Protein AF-A0ABD0KJ81-F1 (afdb_monomer_lite)

Organism: NCBI:txid370345

Sequence (92 aa):
MVCIRATELSTVLSLCYVLMTNVVRSAASNPCQDGFFLSREGDGTYCRTCAVCPPGHLTTSACTGDRNTTCTPCKAGHFSPGGNVTSCQRCS

InterPro domains:
  IPR001368 TNFR/NGFR cysteine-rich region [PF00020] (32-71)
  IPR001368 TNFR/NGFR cysteine-rich region [PS00652] (32-71)
  IPR001368 TNFR/NGFR cysteine-rich region [PS50050] (31-71)
  IPR001368 TNFR/NGFR cysteine-rich region [SM00208] (32-71)

Secondary structure (DSSP, 8-state):
-----THHHHHHHHHHHHHHHHTT------SSPTTEEEEEETTEEEEEEPP-BPTTEEEEE--BTTB--EEEEPPTTEE---BS--SPEEP-

Foldseek 3Di:
DDCPDPVVVVVVVVVVVVVVVVVPPPPPPQPDDPQWAWDDDDPDIDTDGADWFAKQWEFPDDDDNHDHTDIDGDDPQWIDNTGNH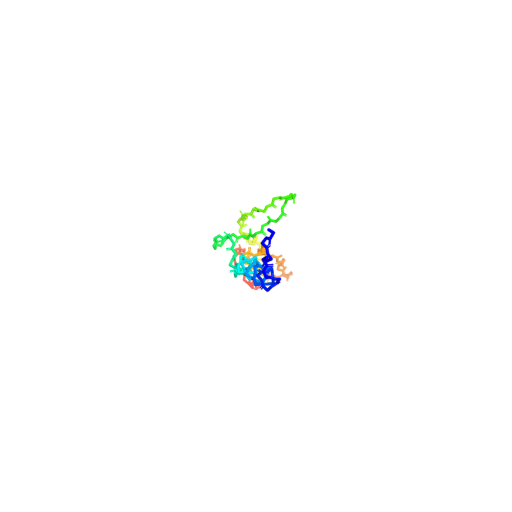HDTHGDD

Radius of gyration: 25.33 Å; chains: 1; bounding box: 53×34×78 Å

pLDDT: mean 80.0, std 18.54, range [38.5, 96.5]

Structure (mmCIF, N/CA/C/O backbone):
data_AF-A0ABD0KJ81-F1
#
_entry.id   AF-A0ABD0KJ81-F1
#
loop_
_atom_site.group_PDB
_atom_site.id
_atom_site.type_symbol
_atom_site.label_atom_id
_atom_site.label_alt_id
_atom_site.label_comp_id
_atom_site.label_asym_id
_atom_site.label_entity_id
_atom_site.label_seq_id
_atom_site.pdbx_PDB_ins_code
_atom_site.Cartn_x
_atom_site.Cartn_y
_atom_site.Cartn_z
_atom_site.occupancy
_atom_site.B_iso_or_equiv
_atom_site.auth_seq_id
_atom_site.auth_comp_id
_atom_site.auth_asym_id
_atom_site.auth_atom_id
_atom_site.pdbx_PDB_model_num
ATOM 1 N N . MET A 1 1 ? 35.197 -18.225 -54.607 1.00 38.84 1 MET A N 1
ATOM 2 C CA . MET A 1 1 ? 33.752 -18.089 -54.325 1.00 38.84 1 MET A CA 1
ATOM 3 C C . MET A 1 1 ? 33.407 -19.152 -53.290 1.00 38.84 1 MET A C 1
ATOM 5 O O . MET A 1 1 ? 33.320 -20.322 -53.633 1.00 38.84 1 MET A O 1
ATOM 9 N N . VAL A 1 2 ? 33.414 -18.790 -52.006 1.00 38.50 2 VAL A N 1
ATOM 10 C CA . VAL A 1 2 ? 33.228 -19.748 -50.904 1.00 38.50 2 VAL A CA 1
ATOM 11 C C . VAL A 1 2 ? 31.726 -19.931 -50.691 1.00 38.50 2 VAL A C 1
ATOM 13 O O . VAL A 1 2 ? 31.040 -18.979 -50.336 1.00 38.50 2 VAL A O 1
ATOM 16 N N . CYS A 1 3 ? 31.208 -21.134 -50.951 1.00 38.69 3 CYS A N 1
ATOM 17 C CA . CYS A 1 3 ? 29.832 -21.505 -50.618 1.00 38.69 3 CYS A CA 1
ATOM 18 C C . CYS A 1 3 ? 29.751 -21.779 -49.112 1.00 38.69 3 CYS A C 1
ATOM 20 O O . CYS A 1 3 ? 29.971 -22.907 -48.671 1.00 38.69 3 CYS A O 1
ATOM 22 N N . ILE A 1 4 ? 29.481 -20.742 -48.319 1.00 46.34 4 ILE A N 1
ATOM 23 C CA . ILE A 1 4 ? 29.174 -20.900 -46.894 1.00 46.34 4 ILE A CA 1
ATOM 24 C C . ILE A 1 4 ? 27.796 -21.570 -46.816 1.00 46.34 4 ILE A C 1
ATOM 26 O O . ILE A 1 4 ? 26.825 -21.095 -47.406 1.00 46.34 4 ILE A O 1
ATOM 30 N N . ARG A 1 5 ? 27.732 -22.747 -46.187 1.00 43.78 5 ARG A N 1
ATOM 31 C CA . ARG A 1 5 ? 26.534 -23.594 -46.154 1.00 43.78 5 ARG A CA 1
ATOM 32 C C . ARG A 1 5 ? 25.390 -22.867 -45.434 1.00 43.78 5 ARG A C 1
ATOM 34 O O . ARG A 1 5 ? 25.541 -22.442 -44.295 1.00 43.78 5 ARG A O 1
ATOM 41 N N . ALA A 1 6 ? 24.218 -22.804 -46.073 1.00 47.19 6 ALA A N 1
ATOM 42 C CA . ALA A 1 6 ? 22.995 -22.150 -45.578 1.00 47.19 6 ALA A CA 1
ATOM 43 C C . ALA A 1 6 ? 22.447 -22.690 -44.233 1.00 47.19 6 ALA A C 1
ATOM 45 O O . ALA A 1 6 ? 21.498 -22.142 -43.683 1.00 47.19 6 ALA A O 1
ATOM 46 N N . THR A 1 7 ? 23.047 -23.743 -43.677 1.00 46.44 7 THR A N 1
ATOM 47 C CA . THR A 1 7 ? 22.743 -24.302 -42.352 1.00 46.44 7 THR A CA 1
ATOM 48 C C . THR A 1 7 ? 23.323 -23.503 -41.182 1.00 46.44 7 THR A C 1
ATOM 50 O O . THR A 1 7 ? 22.887 -23.707 -40.054 1.00 46.44 7 THR A O 1
ATOM 53 N N . GLU A 1 8 ? 24.269 -22.589 -41.417 1.00 48.75 8 GLU A N 1
ATOM 54 C CA . GLU A 1 8 ? 24.870 -21.778 -40.343 1.00 48.75 8 GLU A CA 1
ATOM 55 C C . GLU A 1 8 ? 24.026 -20.546 -39.978 1.00 48.75 8 GLU A C 1
ATOM 57 O O . GLU A 1 8 ? 24.128 -20.030 -38.872 1.00 48.75 8 GLU A O 1
ATOM 62 N N . LEU A 1 9 ? 23.126 -20.098 -40.862 1.00 50.03 9 LEU A N 1
ATOM 63 C CA . LEU A 1 9 ? 22.296 -18.915 -40.610 1.00 50.03 9 LEU A CA 1
ATOM 64 C C . LEU A 1 9 ? 21.161 -19.201 -39.607 1.00 50.03 9 LEU A C 1
ATOM 66 O O . LEU A 1 9 ? 20.857 -18.363 -38.761 1.00 50.03 9 LEU A O 1
ATOM 70 N N . SER A 1 10 ? 20.557 -20.396 -39.659 1.00 57.53 10 SER A N 1
ATOM 71 C CA . SER A 1 10 ? 19.442 -20.779 -38.775 1.00 57.53 10 SER A CA 1
ATOM 72 C C . SER A 1 10 ? 19.876 -21.077 -37.340 1.00 57.53 10 SER A C 1
ATOM 74 O O . SER A 1 10 ? 19.141 -20.761 -36.405 1.00 57.53 10 SER A O 1
ATOM 76 N N . THR A 1 11 ? 21.065 -21.651 -37.135 1.00 55.34 11 THR A N 1
ATOM 77 C CA . THR A 1 11 ? 21.602 -21.901 -35.788 1.00 55.34 11 THR A CA 1
ATOM 78 C C . THR A 1 11 ? 22.016 -20.601 -35.111 1.00 55.34 11 THR A C 1
ATOM 80 O O . THR A 1 11 ? 21.728 -20.426 -33.931 1.00 55.34 11 THR A O 1
ATOM 83 N N . VAL A 1 12 ? 22.597 -19.655 -35.856 1.00 59.03 12 VAL A N 1
ATOM 84 C CA . VAL A 1 12 ? 22.931 -18.315 -35.353 1.00 59.03 12 VAL A CA 1
ATOM 85 C C . VAL A 1 12 ? 21.662 -17.535 -35.000 1.00 59.03 12 VAL A C 1
ATOM 87 O O . VAL A 1 12 ? 21.604 -16.952 -33.923 1.00 59.03 12 VAL A O 1
ATOM 90 N N . LEU A 1 13 ? 20.603 -17.598 -35.819 1.00 58.84 13 LEU A N 1
ATOM 91 C CA . LEU A 1 13 ? 19.313 -16.970 -35.501 1.00 58.84 13 LEU A CA 1
ATOM 92 C C . LEU A 1 13 ? 18.660 -17.584 -34.252 1.00 58.84 13 LEU A C 1
ATOM 94 O O . LEU A 1 13 ? 18.126 -16.860 -33.414 1.00 58.84 13 LEU A O 1
ATOM 98 N N . SER A 1 14 ? 18.730 -18.911 -34.106 1.00 62.22 14 SER A N 1
ATOM 99 C CA . SER A 1 14 ? 18.173 -19.630 -32.957 1.00 62.22 14 SER A CA 1
ATOM 100 C C . SER A 1 14 ? 18.982 -19.395 -31.678 1.00 62.22 14 SER A C 1
ATOM 102 O O . SER A 1 14 ? 18.390 -19.239 -30.616 1.00 62.22 14 SER A O 1
ATOM 104 N N . LEU A 1 15 ? 20.314 -19.313 -31.759 1.00 59.72 15 LEU A N 1
ATOM 105 C CA . LEU A 1 15 ? 21.183 -18.932 -30.641 1.00 59.72 15 LEU A CA 1
ATOM 106 C C . LEU A 1 15 ? 20.968 -17.466 -30.257 1.00 59.72 15 LEU A C 1
ATOM 108 O O . LEU A 1 15 ? 20.835 -17.179 -29.075 1.00 59.72 15 LEU A O 1
ATOM 112 N N . CYS A 1 16 ? 20.842 -16.553 -31.225 1.00 62.72 16 CYS A N 1
ATOM 113 C CA . CYS A 1 16 ? 20.458 -15.162 -30.978 1.00 62.72 16 CYS A CA 1
ATOM 114 C C . CYS A 1 16 ? 19.082 -15.072 -30.306 1.00 62.72 16 CYS A C 1
ATOM 116 O O . CYS A 1 16 ? 18.945 -14.365 -29.318 1.00 62.72 16 CYS A O 1
ATOM 118 N N . TYR A 1 17 ? 18.075 -15.813 -30.775 1.00 61.62 17 TYR A N 1
ATOM 119 C CA . TYR A 1 17 ? 16.742 -15.850 -30.165 1.00 61.62 17 TYR A CA 1
ATOM 120 C C . TYR A 1 17 ? 16.771 -16.424 -28.740 1.00 61.62 17 TYR A C 1
ATOM 122 O O . TYR A 1 17 ? 16.145 -15.877 -27.835 1.00 61.62 17 TYR A O 1
ATOM 130 N N . VAL A 1 18 ? 17.544 -17.486 -28.502 1.00 61.50 18 VAL A N 1
ATOM 131 C CA . VAL A 1 18 ? 17.736 -18.079 -27.170 1.00 61.50 18 VAL A CA 1
ATOM 132 C C . VAL A 1 18 ? 18.507 -17.127 -26.246 1.00 61.50 18 VAL A C 1
ATOM 134 O O . VAL A 1 18 ? 18.137 -16.979 -25.087 1.00 61.50 18 VAL A O 1
ATOM 137 N N . LEU A 1 19 ? 19.528 -16.418 -26.730 1.00 58.44 19 LEU A N 1
ATOM 138 C CA . LEU A 1 19 ? 20.249 -15.396 -25.960 1.00 58.44 19 LEU A CA 1
ATOM 139 C C . LEU A 1 19 ? 19.347 -14.194 -25.634 1.00 58.44 19 LEU A C 1
ATOM 141 O O . LEU A 1 19 ? 19.329 -13.743 -24.493 1.00 58.44 19 LEU A O 1
ATOM 145 N N . MET A 1 20 ? 18.534 -13.733 -26.589 1.00 57.84 20 MET A N 1
ATOM 146 C CA . MET A 1 20 ? 17.579 -12.636 -26.388 1.00 57.84 20 MET A CA 1
ATOM 147 C C . MET A 1 20 ? 16.433 -13.021 -25.442 1.00 57.84 20 MET A C 1
ATOM 149 O O . ME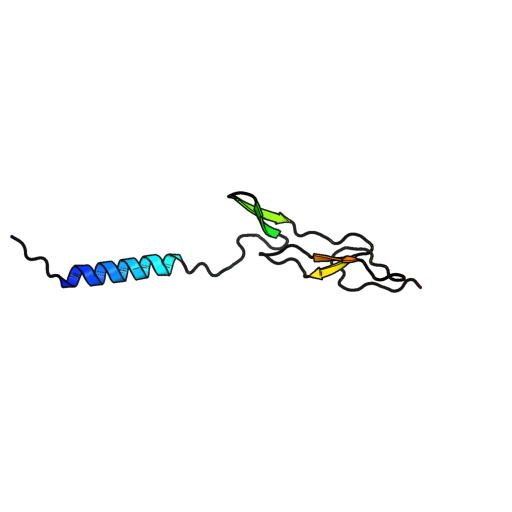T A 1 20 ? 15.989 -12.187 -24.661 1.00 57.84 20 MET A O 1
ATOM 153 N N . THR A 1 21 ? 15.973 -14.277 -25.455 1.00 55.94 21 THR A N 1
ATOM 154 C CA . THR A 1 21 ? 14.926 -14.768 -24.536 1.00 55.94 21 THR A CA 1
ATOM 155 C C . THR A 1 21 ? 15.463 -15.076 -23.134 1.00 55.94 21 THR A C 1
ATOM 157 O O . THR A 1 21 ? 14.753 -14.848 -22.154 1.00 55.94 21 THR A O 1
ATOM 160 N N . ASN A 1 22 ? 16.720 -15.520 -22.995 1.00 52.94 22 ASN A N 1
ATOM 161 C CA . ASN A 1 22 ? 17.362 -15.721 -21.687 1.00 52.94 22 ASN A CA 1
ATOM 162 C C . ASN A 1 22 ? 17.643 -14.404 -20.941 1.00 52.94 22 ASN A C 1
ATOM 164 O O . ASN A 1 22 ? 17.679 -14.412 -19.714 1.00 52.94 22 ASN A O 1
ATOM 168 N N . VAL A 1 23 ? 17.765 -13.273 -21.648 1.00 54.34 23 VAL A N 1
ATOM 169 C CA . VAL A 1 23 ? 17.857 -11.925 -21.046 1.00 54.34 23 VAL A CA 1
ATOM 170 C C . VAL A 1 23 ? 16.538 -11.483 -20.385 1.00 54.34 23 VAL A C 1
ATOM 172 O O . VAL A 1 23 ? 16.548 -10.596 -19.538 1.00 54.34 23 VAL A O 1
ATOM 175 N N . VAL A 1 24 ? 15.402 -12.127 -20.691 1.00 55.09 24 VAL A N 1
ATOM 176 C CA . VAL A 1 24 ? 14.076 -11.773 -20.135 1.00 55.09 24 VAL A CA 1
ATOM 177 C C . VAL A 1 24 ? 13.637 -12.707 -19.000 1.00 55.09 24 VAL A C 1
ATOM 179 O O . VAL A 1 24 ? 12.477 -12.710 -18.597 1.00 55.09 24 VAL A O 1
ATOM 182 N N . ARG A 1 25 ? 14.551 -13.499 -18.428 1.00 58.38 25 ARG A N 1
ATOM 183 C CA . ARG A 1 25 ? 14.301 -14.208 -17.162 1.00 58.38 25 ARG A CA 1
ATOM 184 C C . ARG A 1 25 ? 14.739 -13.377 -15.958 1.00 58.38 25 ARG A C 1
ATOM 186 O O . ARG A 1 25 ? 15.342 -13.896 -15.026 1.00 58.38 25 ARG A O 1
ATOM 193 N N . SER A 1 26 ? 14.371 -12.100 -15.936 1.00 53.00 26 SER A N 1
ATOM 194 C CA . SER A 1 26 ? 14.178 -11.431 -14.653 1.00 53.00 26 SER A CA 1
ATOM 195 C C . SER A 1 26 ? 12.848 -11.929 -14.118 1.00 53.00 26 SER A C 1
ATOM 197 O O . SER A 1 26 ? 11.786 -11.438 -14.501 1.00 53.00 26 SER A O 1
ATOM 199 N N . ALA A 1 27 ? 12.902 -12.955 -13.264 1.00 55.81 27 ALA A N 1
ATOM 200 C CA . ALA A 1 27 ? 11.819 -13.203 -12.326 1.00 55.81 27 ALA A CA 1
ATOM 201 C C . ALA A 1 27 ? 11.400 -11.843 -11.755 1.00 55.81 27 ALA A C 1
ATOM 203 O O . ALA A 1 27 ? 12.267 -11.025 -11.451 1.00 55.81 27 ALA A O 1
ATOM 204 N N . ALA A 1 28 ? 10.099 -11.575 -11.684 1.00 59.12 28 ALA A N 1
ATOM 205 C CA . ALA A 1 28 ? 9.542 -10.324 -11.187 1.00 59.12 28 ALA A CA 1
ATOM 206 C C . ALA A 1 28 ? 9.789 -10.159 -9.670 1.00 59.12 28 ALA A C 1
ATOM 208 O O . ALA A 1 28 ? 8.858 -10.014 -8.885 1.00 59.12 28 ALA A O 1
ATOM 209 N N . SER A 1 29 ? 11.046 -10.228 -9.234 1.00 67.00 29 SER A N 1
ATOM 210 C CA . SER A 1 29 ? 11.488 -9.719 -7.952 1.00 67.00 29 SER A CA 1
ATOM 211 C C . SER A 1 29 ? 11.366 -8.209 -8.040 1.00 67.00 29 SER A C 1
ATOM 213 O O . SER A 1 29 ? 12.021 -7.577 -8.872 1.00 67.00 29 SER A O 1
ATOM 215 N N . ASN A 1 30 ? 10.479 -7.655 -7.219 1.00 70.44 30 ASN A N 1
ATOM 216 C CA . ASN A 1 30 ? 10.367 -6.222 -7.008 1.00 70.44 30 ASN A CA 1
ATOM 217 C C . ASN A 1 30 ? 11.774 -5.595 -6.910 1.00 70.44 30 ASN A C 1
ATOM 219 O O . ASN A 1 30 ? 12.549 -6.033 -6.059 1.00 70.44 30 ASN A O 1
ATOM 223 N N . PRO A 1 31 ? 12.131 -4.605 -7.749 1.00 81.69 31 PRO A N 1
ATOM 224 C CA . PRO A 1 31 ? 13.434 -3.949 -7.652 1.00 81.69 31 PRO A CA 1
ATOM 225 C C . PRO A 1 31 ? 13.550 -3.083 -6.387 1.00 81.69 31 PRO A C 1
ATOM 227 O O . PRO A 1 31 ? 14.643 -2.636 -6.047 1.00 81.69 31 PRO A O 1
ATOM 230 N N . CYS A 1 32 ? 12.437 -2.826 -5.699 1.00 87.31 32 CYS A N 1
ATOM 231 C CA . CYS A 1 32 ? 12.406 -2.069 -4.460 1.00 87.31 32 CYS A CA 1
ATOM 232 C C . CYS A 1 32 ? 12.614 -2.972 -3.232 1.00 87.31 32 CYS A C 1
ATOM 234 O O . CYS A 1 32 ? 12.211 -4.134 -3.208 1.00 87.31 32 CYS A O 1
ATOM 236 N N . GLN A 1 33 ? 13.240 -2.419 -2.193 1.00 88.69 33 GLN A N 1
ATOM 237 C CA . GLN A 1 33 ? 13.386 -3.085 -0.896 1.00 88.69 33 GLN A CA 1
ATOM 238 C C . GLN A 1 33 ? 12.031 -3.209 -0.178 1.00 88.69 33 GLN A C 1
ATOM 240 O O . GLN A 1 33 ? 11.073 -2.508 -0.515 1.00 88.69 33 GLN A O 1
ATOM 245 N N . ASP A 1 34 ? 11.956 -4.067 0.841 1.00 87.25 34 ASP A N 1
ATOM 246 C CA . ASP A 1 34 ? 10.771 -4.166 1.695 1.00 87.25 34 ASP A CA 1
ATOM 247 C C . ASP A 1 34 ? 10.415 -2.805 2.312 1.00 87.25 34 ASP A C 1
ATOM 249 O O . ASP A 1 34 ? 11.284 -2.024 2.703 1.00 87.25 34 ASP A O 1
ATOM 253 N N . GLY A 1 35 ? 9.117 -2.504 2.382 1.00 89.56 35 GLY A N 1
ATOM 254 C CA . GLY A 1 35 ? 8.634 -1.184 2.802 1.00 89.56 35 GLY A CA 1
ATOM 255 C C . GLY A 1 35 ? 8.639 -0.124 1.693 1.00 89.56 35 GLY A C 1
ATOM 256 O O . GLY A 1 35 ? 8.245 1.017 1.951 1.00 89.56 35 GLY A O 1
ATOM 257 N N . PHE A 1 36 ? 9.007 -0.495 0.462 1.00 92.88 36 PHE A N 1
ATOM 258 C CA . PHE A 1 36 ? 8.871 0.337 -0.730 1.00 92.88 36 PHE A CA 1
ATOM 259 C C . PHE A 1 36 ? 8.049 -0.360 -1.817 1.00 92.88 36 PHE A C 1
ATOM 261 O O . PHE A 1 36 ? 8.120 -1.576 -1.999 1.00 92.88 36 PHE A O 1
ATOM 268 N N . PHE A 1 37 ? 7.318 0.440 -2.588 1.00 93.06 37 PHE A N 1
ATOM 269 C CA . PHE A 1 37 ? 6.590 0.004 -3.772 1.00 93.06 37 PHE A CA 1
ATOM 270 C C . PHE A 1 37 ? 7.073 0.746 -5.017 1.00 93.06 37 PHE A C 1
ATOM 272 O O . PHE A 1 37 ? 7.543 1.887 -4.963 1.00 93.06 37 PHE A O 1
ATOM 279 N N . LEU A 1 38 ? 6.923 0.087 -6.155 1.00 92.81 38 LEU A N 1
ATOM 280 C CA . LEU A 1 38 ? 7.241 0.598 -7.467 1.00 92.81 38 LEU A CA 1
ATOM 281 C C . LEU A 1 38 ? 6.155 1.580 -7.905 1.00 92.81 38 LEU A C 1
ATOM 283 O O . LEU A 1 38 ? 5.013 1.206 -8.161 1.00 92.81 38 LEU A O 1
ATOM 287 N N . SER A 1 39 ? 6.516 2.851 -8.010 1.00 92.62 39 SER A N 1
ATOM 288 C CA . SER A 1 39 ? 5.654 3.913 -8.512 1.00 92.62 39 SER A CA 1
ATOM 289 C C . SER A 1 39 ? 6.146 4.346 -9.884 1.00 92.62 39 SER A C 1
ATOM 291 O O . SER A 1 39 ? 7.311 4.713 -10.042 1.00 92.62 39 SER A O 1
ATOM 293 N N . ARG A 1 40 ? 5.261 4.333 -10.879 1.00 91.12 40 ARG A N 1
ATOM 294 C CA . ARG A 1 40 ? 5.552 4.888 -12.203 1.00 91.12 40 ARG A CA 1
ATOM 295 C C . ARG A 1 40 ? 5.039 6.323 -12.264 1.00 91.12 40 ARG A C 1
ATOM 297 O O . ARG A 1 40 ? 3.865 6.562 -11.996 1.00 91.12 40 ARG A O 1
ATOM 304 N N . GLU A 1 41 ? 5.918 7.256 -12.598 1.00 90.19 41 GLU A N 1
ATOM 305 C CA . GLU A 1 41 ? 5.602 8.680 -12.706 1.00 90.19 41 GLU A CA 1
ATOM 306 C C . GLU A 1 41 ? 6.332 9.253 -13.925 1.00 90.19 41 GLU A C 1
ATOM 308 O O . GLU A 1 41 ? 7.552 9.124 -14.040 1.00 90.19 41 GLU A O 1
ATOM 313 N N . GLY A 1 42 ? 5.577 9.823 -14.869 1.00 88.31 42 GLY A N 1
ATOM 314 C CA . GLY A 1 42 ? 6.104 10.199 -16.184 1.00 88.31 42 GLY A CA 1
ATOM 315 C C . GLY A 1 42 ? 6.733 9.004 -16.911 1.00 88.31 42 GLY A C 1
ATOM 316 O O . GLY A 1 42 ? 6.150 7.919 -16.956 1.00 88.31 42 GLY A O 1
ATOM 317 N N . ASP A 1 43 ? 7.945 9.206 -17.431 1.00 88.88 43 ASP A N 1
ATOM 318 C CA . ASP A 1 43 ? 8.748 8.175 -18.105 1.00 88.88 43 ASP A CA 1
ATOM 319 C C . ASP A 1 43 ? 9.635 7.363 -17.136 1.00 88.88 43 ASP A C 1
ATOM 321 O O . ASP A 1 43 ? 10.362 6.457 -17.549 1.00 88.88 43 ASP A O 1
ATOM 325 N N . GLY A 1 44 ? 9.595 7.686 -15.838 1.00 87.31 44 GLY A N 1
ATOM 326 C CA . GLY A 1 44 ? 10.440 7.103 -14.801 1.00 87.31 44 GLY A CA 1
ATOM 327 C C . GLY A 1 44 ? 9.735 6.053 -13.944 1.00 87.31 44 GLY A C 1
ATOM 328 O O . GLY A 1 44 ? 8.508 5.978 -13.852 1.00 87.31 44 GLY A O 1
ATOM 329 N N . THR A 1 45 ? 10.539 5.226 -13.277 1.00 90.19 45 THR A N 1
ATOM 330 C CA . THR A 1 45 ? 10.064 4.290 -12.255 1.00 90.19 45 THR A CA 1
ATOM 331 C C . THR A 1 45 ? 10.852 4.514 -10.969 1.00 90.19 45 THR A C 1
ATOM 333 O O . THR A 1 45 ? 12.081 4.517 -10.990 1.00 90.19 45 THR A O 1
ATOM 336 N N . TYR A 1 46 ? 10.145 4.703 -9.856 1.00 91.69 46 TYR A N 1
ATOM 337 C CA . TYR A 1 46 ? 10.716 5.103 -8.574 1.00 91.69 46 TYR A CA 1
ATOM 338 C C . TYR A 1 46 ? 10.238 4.184 -7.454 1.00 91.69 46 TYR A C 1
ATOM 340 O O . TYR A 1 46 ? 9.061 3.834 -7.392 1.00 91.69 46 TYR A O 1
ATOM 348 N N . CYS A 1 47 ? 11.131 3.848 -6.528 1.00 93.38 47 CYS A N 1
ATOM 349 C CA . CYS A 1 47 ? 10.756 3.168 -5.294 1.00 93.38 47 CYS A CA 1
ATOM 350 C C . CYS A 1 47 ? 10.264 4.201 -4.281 1.00 93.38 47 CYS A C 1
ATOM 352 O O . CYS A 1 47 ? 11.039 5.028 -3.799 1.00 93.38 47 CYS A O 1
ATOM 354 N N . ARG A 1 48 ? 8.971 4.168 -3.967 1.00 94.31 48 ARG A N 1
ATOM 355 C CA . ARG A 1 48 ? 8.346 5.062 -2.987 1.00 94.31 48 ARG A CA 1
ATOM 356 C C . ARG A 1 48 ? 8.033 4.302 -1.712 1.00 94.31 48 ARG A C 1
ATOM 358 O O . ARG A 1 48 ? 7.731 3.115 -1.755 1.00 94.31 48 ARG A O 1
ATOM 365 N N . THR A 1 49 ? 8.113 4.985 -0.577 1.00 94.75 49 THR A N 1
ATOM 366 C CA . THR A 1 49 ? 7.795 4.385 0.719 1.00 94.75 49 THR A CA 1
ATOM 367 C C . THR A 1 49 ? 6.325 3.989 0.782 1.00 94.75 49 THR A C 1
ATOM 369 O O . THR A 1 49 ? 5.445 4.722 0.324 1.00 94.75 49 THR A O 1
ATOM 372 N N . CYS A 1 50 ? 6.054 2.827 1.367 1.00 94.56 50 CYS A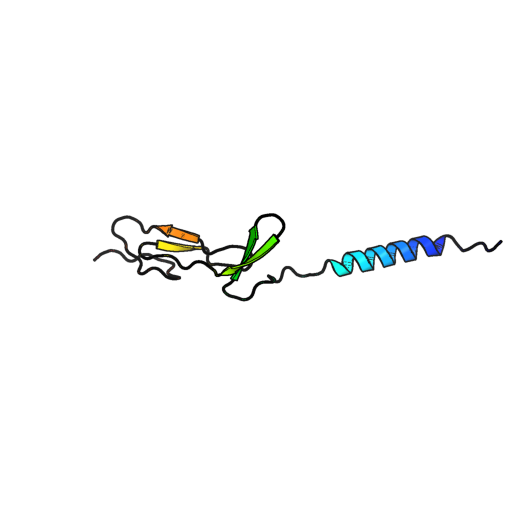 N 1
ATOM 373 C CA . CYS A 1 50 ? 4.695 2.386 1.640 1.00 94.56 50 CYS A CA 1
ATOM 374 C C . CYS A 1 50 ? 3.984 3.382 2.564 1.00 94.56 50 CYS A C 1
ATOM 376 O O . CYS A 1 50 ? 4.529 3.817 3.581 1.00 94.56 50 CYS A O 1
ATOM 378 N N . ALA A 1 51 ? 2.745 3.726 2.224 1.00 93.81 51 ALA 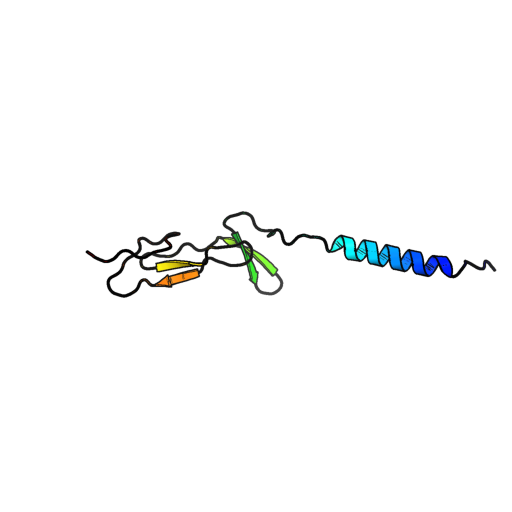A N 1
ATOM 379 C CA . ALA A 1 51 ? 1.913 4.580 3.053 1.00 93.81 51 ALA A CA 1
ATOM 380 C C . ALA A 1 51 ? 1.507 3.860 4.344 1.00 93.81 51 ALA A C 1
ATOM 382 O O . ALA A 1 51 ? 1.272 2.650 4.364 1.00 93.81 51 ALA A O 1
ATOM 383 N N . VAL A 1 52 ? 1.376 4.635 5.415 1.00 94.12 52 VAL A N 1
ATOM 384 C CA . VAL A 1 52 ? 0.841 4.182 6.698 1.00 94.12 52 VAL A CA 1
ATOM 385 C C . VAL A 1 52 ? -0.544 4.790 6.864 1.00 94.12 52 VAL A C 1
ATOM 387 O O . VAL A 1 52 ? -0.728 5.980 6.601 1.00 94.12 52 VAL A O 1
ATOM 390 N N . CYS A 1 53 ? -1.530 3.990 7.274 1.00 95.75 53 CYS A N 1
ATOM 391 C CA . CYS A 1 53 ? -2.892 4.493 7.376 1.00 95.75 53 CYS A CA 1
ATOM 392 C C . CYS A 1 53 ? -3.025 5.490 8.535 1.00 95.75 53 CYS A C 1
ATOM 394 O O . CYS A 1 53 ? -2.522 5.223 9.629 1.00 95.75 53 CYS A O 1
ATOM 396 N N . PRO A 1 54 ? -3.701 6.633 8.330 1.00 95.62 54 PRO A N 1
ATOM 397 C CA . PRO A 1 54 ? -3.922 7.594 9.400 1.00 95.62 54 PRO A CA 1
ATOM 398 C C . PRO A 1 54 ? -4.902 7.039 10.449 1.00 95.62 54 PRO A C 1
ATOM 400 O O . PRO A 1 54 ? -5.620 6.067 10.183 1.00 95.62 54 PRO A O 1
ATOM 403 N N . PRO A 1 55 ? -4.986 7.669 11.634 1.00 94.94 55 PRO A N 1
ATOM 404 C CA . PRO A 1 55 ? -6.027 7.365 12.608 1.00 94.94 55 PRO A CA 1
ATOM 405 C C . PRO A 1 55 ? -7.428 7.407 11.984 1.00 94.94 55 PRO A C 1
ATOM 407 O O . PRO A 1 55 ? -7.711 8.173 11.059 1.00 94.94 55 PRO A O 1
ATOM 410 N N . GLY A 1 56 ? -8.312 6.539 12.467 1.00 94.56 56 GLY A N 1
ATOM 411 C CA . GLY A 1 56 ? -9.653 6.351 11.915 1.00 94.56 56 GLY A CA 1
ATOM 412 C C . GLY A 1 56 ? -9.698 5.582 10.591 1.00 94.56 56 GLY A C 1
ATOM 413 O O . GLY A 1 56 ? -10.784 5.435 10.037 1.00 94.56 56 GLY A O 1
ATOM 414 N N . HIS A 1 57 ? -8.567 5.076 10.088 1.00 96.31 57 HIS A N 1
ATOM 415 C CA . HIS A 1 57 ? -8.508 4.208 8.911 1.00 96.31 57 HIS A CA 1
ATOM 416 C C . HIS A 1 57 ? -7.896 2.847 9.249 1.00 96.31 57 HIS A C 1
ATOM 418 O O . HIS A 1 57 ? -7.082 2.710 10.167 1.00 96.31 57 HIS A O 1
ATOM 424 N N . LEU A 1 58 ? -8.290 1.841 8.476 1.00 94.75 58 LEU A N 1
ATOM 425 C CA . LEU A 1 58 ? -7.732 0.496 8.510 1.00 94.75 58 LEU A CA 1
ATOM 426 C C . LEU A 1 58 ? -7.043 0.172 7.181 1.00 94.75 58 LEU A C 1
ATOM 428 O O . LEU A 1 58 ? -7.457 0.646 6.120 1.00 94.75 58 LEU A O 1
ATOM 432 N N . THR A 1 59 ? -6.005 -0.651 7.240 1.00 96.44 59 THR A N 1
ATOM 433 C CA . THR A 1 59 ? -5.308 -1.203 6.082 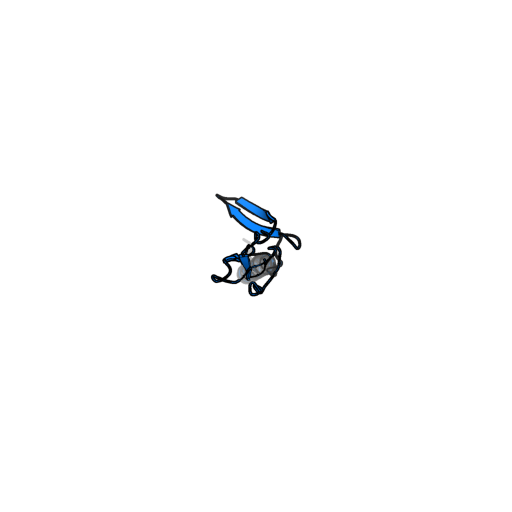1.00 96.44 59 THR A CA 1
ATOM 434 C C . THR A 1 59 ? -6.162 -2.290 5.441 1.00 96.44 59 THR A C 1
ATOM 436 O O . THR A 1 59 ? -6.316 -3.377 5.995 1.00 96.44 59 THR A O 1
ATOM 439 N N . THR A 1 60 ? -6.719 -2.006 4.265 1.00 94.56 60 THR A N 1
ATOM 440 C CA . THR A 1 60 ? -7.498 -2.979 3.479 1.00 94.56 60 THR A CA 1
ATOM 441 C C . THR A 1 60 ? -6.640 -3.757 2.500 1.00 94.56 60 THR A C 1
ATOM 443 O O . THR A 1 60 ? -6.977 -4.877 2.126 1.00 94.56 60 THR A O 1
ATOM 446 N N . SER A 1 61 ? -5.518 -3.187 2.074 1.00 93.94 61 SER A N 1
ATOM 447 C CA . SER A 1 61 ? -4.504 -3.894 1.299 1.00 93.94 61 SER A CA 1
ATOM 448 C C . SER A 1 61 ? -3.132 -3.477 1.782 1.00 93.94 61 SER A C 1
ATOM 450 O O . SER A 1 61 ? -2.815 -2.288 1.814 1.00 93.94 61 SER A O 1
ATOM 452 N N . ALA A 1 62 ? -2.334 -4.468 2.171 1.00 91.69 62 ALA A N 1
ATOM 453 C CA . ALA A 1 62 ? -0.946 -4.251 2.531 1.00 91.69 62 ALA A CA 1
ATOM 454 C C . ALA A 1 62 ? -0.147 -3.784 1.310 1.00 91.69 62 ALA A C 1
ATOM 456 O O . ALA A 1 62 ? -0.462 -4.142 0.171 1.00 91.69 62 ALA A O 1
ATOM 457 N N . CYS A 1 63 ? 0.894 -3.002 1.577 1.00 92.94 63 CYS A N 1
ATOM 458 C CA . CYS A 1 63 ? 1.872 -2.650 0.566 1.00 92.94 63 CYS A CA 1
ATOM 459 C C . CYS A 1 63 ? 2.536 -3.909 0.007 1.00 92.94 63 CYS A C 1
ATOM 461 O O . CYS A 1 63 ? 2.902 -4.813 0.762 1.00 92.94 63 CYS A O 1
ATOM 463 N N . THR A 1 64 ? 2.730 -3.945 -1.302 1.00 90.19 64 THR A N 1
ATOM 464 C CA . THR A 1 64 ? 3.620 -4.903 -1.953 1.00 90.19 64 THR A CA 1
ATOM 465 C C . THR A 1 64 ? 4.569 -4.152 -2.866 1.00 90.19 64 THR A C 1
ATOM 467 O O . THR A 1 64 ? 4.438 -2.949 -3.079 1.00 90.19 64 THR A O 1
ATOM 470 N N . GLY A 1 65 ? 5.546 -4.859 -3.415 1.00 87.88 65 GLY A N 1
ATOM 471 C CA . GLY A 1 65 ? 6.552 -4.239 -4.258 1.00 87.88 65 GLY A CA 1
ATOM 472 C C . GLY A 1 65 ? 6.028 -3.495 -5.480 1.00 87.88 65 GLY A C 1
ATOM 473 O O . GLY A 1 65 ? 6.692 -2.622 -6.009 1.00 87.88 65 GLY A O 1
ATOM 474 N N . ASP A 1 66 ? 4.820 -3.811 -5.909 1.00 89.19 66 ASP A N 1
ATOM 475 C CA . ASP A 1 66 ? 4.131 -3.277 -7.074 1.00 89.19 66 ASP A CA 1
ATOM 476 C C . ASP A 1 66 ? 2.970 -2.334 -6.719 1.00 89.19 66 ASP A C 1
ATOM 478 O O . ASP A 1 66 ? 2.461 -1.641 -7.599 1.00 89.19 66 ASP A O 1
ATOM 482 N N . ARG A 1 67 ? 2.536 -2.278 -5.450 1.00 90.94 67 ARG A N 1
ATOM 483 C CA . ARG A 1 67 ? 1.379 -1.466 -5.041 1.00 90.94 67 ARG A CA 1
ATOM 484 C C . ARG A 1 67 ? 1.527 -0.878 -3.646 1.00 90.94 67 ARG A C 1
ATOM 486 O O . ARG A 1 67 ? 1.988 -1.527 -2.713 1.00 90.94 67 ARG A O 1
ATOM 493 N N . ASN A 1 68 ? 1.047 0.349 -3.492 1.00 94.44 68 ASN A N 1
ATOM 494 C CA . ASN A 1 68 ? 1.036 1.023 -2.202 1.00 94.44 68 ASN A CA 1
ATOM 495 C C . ASN A 1 68 ? -0.005 0.417 -1.238 1.00 94.44 68 ASN A C 1
ATOM 497 O O . ASN A 1 68 ? -0.982 -0.209 -1.660 1.00 94.44 68 ASN A O 1
ATOM 501 N N . THR A 1 69 ? 0.165 0.675 0.058 1.00 95.44 69 THR A N 1
ATOM 502 C CA . THR A 1 69 ? -0.851 0.410 1.080 1.00 95.44 69 THR A CA 1
ATOM 503 C C . THR A 1 69 ? -2.156 1.120 0.729 1.00 95.44 69 THR A C 1
ATOM 505 O O . THR A 1 69 ? -2.165 2.313 0.423 1.00 95.44 69 THR A O 1
ATOM 508 N N . THR A 1 70 ? -3.272 0.400 0.817 1.00 95.50 70 THR A N 1
ATOM 509 C CA . THR A 1 70 ? -4.615 0.979 0.684 1.00 95.50 70 THR A CA 1
ATOM 510 C C . THR A 1 70 ? -5.266 1.091 2.052 1.00 95.50 70 THR A C 1
ATOM 512 O O . THR A 1 70 ? -5.277 0.135 2.832 1.00 95.50 70 THR A O 1
ATOM 515 N N . CYS A 1 71 ? -5.820 2.270 2.322 1.00 96.50 71 CYS A N 1
ATOM 516 C CA . CYS A 1 71 ? -6.466 2.606 3.580 1.00 96.50 71 CYS A CA 1
ATOM 517 C C . CYS A 1 71 ? -7.948 2.881 3.347 1.00 96.50 71 CYS A C 1
ATOM 519 O O . CYS A 1 71 ? -8.328 3.525 2.371 1.00 96.50 71 CYS A O 1
ATOM 521 N N . THR A 1 72 ? -8.792 2.420 4.260 1.00 96.00 72 THR A N 1
ATOM 522 C CA . THR A 1 72 ? -10.241 2.632 4.199 1.00 96.00 72 THR A CA 1
ATOM 523 C C . THR A 1 72 ? -10.726 3.176 5.537 1.00 96.00 72 THR A C 1
ATOM 525 O O . THR A 1 72 ? -10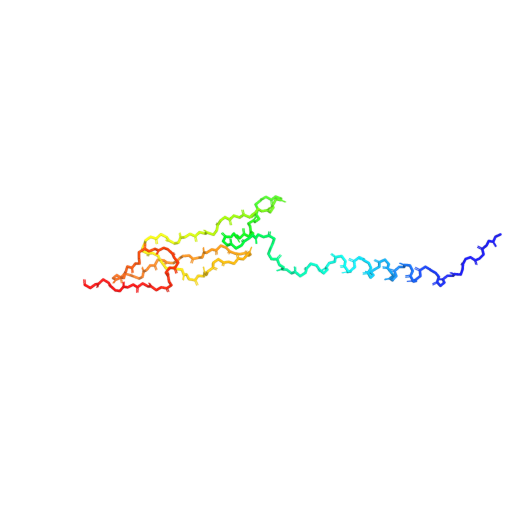.261 2.702 6.577 1.00 96.00 72 THR A O 1
ATOM 528 N N . PRO A 1 73 ? -11.618 4.182 5.546 1.00 95.88 73 PRO A N 1
ATOM 529 C CA . PRO A 1 73 ? -12.129 4.746 6.786 1.00 95.88 73 PRO A CA 1
ATOM 530 C C . PRO A 1 73 ? -12.897 3.698 7.593 1.00 95.88 73 PRO A C 1
ATOM 532 O O . PRO A 1 73 ? -13.611 2.853 7.046 1.00 95.88 73 PRO A O 1
ATOM 535 N N . CYS A 1 74 ? -12.773 3.778 8.914 1.00 95.38 74 CYS A N 1
ATOM 536 C CA . CYS A 1 74 ? -13.592 3.006 9.831 1.00 95.38 74 CYS A CA 1
ATOM 537 C C . CYS A 1 74 ? -15.071 3.383 9.684 1.00 95.38 74 CYS A C 1
ATOM 539 O O . CYS A 1 74 ? -15.426 4.540 9.448 1.00 95.38 74 CYS A O 1
ATOM 541 N N . LYS A 1 75 ? -15.955 2.397 9.866 1.00 94.62 75 LYS A N 1
ATOM 542 C CA . LYS A 1 75 ? -17.400 2.644 9.922 1.00 94.62 75 LYS A CA 1
ATOM 543 C C . LYS A 1 75 ? -17.732 3.548 11.114 1.00 94.62 75 LYS A C 1
ATOM 545 O O . LYS A 1 75 ? -17.067 3.483 12.145 1.00 94.62 75 LYS A O 1
ATOM 550 N N . ALA A 1 76 ? -18.806 4.331 11.001 1.00 92.50 76 ALA A N 1
ATOM 551 C CA . ALA A 1 76 ? -19.323 5.125 12.114 1.00 92.50 76 ALA A CA 1
ATOM 552 C C . ALA A 1 76 ? -19.463 4.284 13.403 1.00 92.50 76 ALA A C 1
ATOM 554 O O . ALA A 1 76 ? -19.876 3.118 13.362 1.00 92.50 76 ALA A O 1
ATOM 555 N N . GLY A 1 77 ? -19.077 4.870 14.540 1.00 92.06 77 GLY A N 1
ATOM 556 C CA . GLY A 1 77 ? -19.026 4.186 15.839 1.00 92.06 77 GLY A CA 1
ATOM 557 C C . GLY A 1 77 ? -17.831 3.240 16.027 1.00 92.06 77 GLY A C 1
ATOM 558 O O . GLY A 1 77 ? -17.809 2.480 16.993 1.00 92.06 77 GLY A O 1
ATOM 559 N N . HIS A 1 78 ? -16.861 3.253 15.109 1.00 95.12 78 HIS A N 1
ATOM 560 C CA . HIS A 1 78 ? -15.595 2.538 15.247 1.00 95.12 78 HIS A CA 1
ATOM 561 C C . HIS A 1 78 ? -14.406 3.495 15.103 1.00 95.12 78 HIS A C 1
ATOM 563 O O . HIS A 1 78 ? -14.483 4.514 14.419 1.00 95.12 78 HIS A O 1
ATOM 569 N N . PHE A 1 79 ? -13.289 3.123 15.718 1.00 93.81 79 PHE A N 1
ATOM 570 C CA . PHE A 1 79 ? -12.024 3.839 15.725 1.00 93.81 79 PHE A CA 1
ATOM 571 C C . PHE A 1 79 ? -10.863 2.887 15.399 1.00 93.81 79 PHE A C 1
ATOM 573 O O . PHE A 1 79 ? -10.920 1.687 15.660 1.00 93.81 79 PHE A O 1
ATOM 580 N N . SER A 1 80 ? -9.796 3.433 14.825 1.00 95.00 80 SER A N 1
ATOM 581 C CA . SER A 1 80 ? -8.510 2.763 14.634 1.00 95.00 80 SER A CA 1
ATOM 582 C C . SER A 1 80 ? -7.416 3.758 15.021 1.00 95.00 80 SER A C 1
ATOM 584 O O . SER A 1 80 ? -7.514 4.919 14.612 1.00 95.00 80 SER A O 1
ATOM 586 N N . PRO A 1 81 ? -6.361 3.349 15.748 1.00 93.19 81 PRO A N 1
ATOM 587 C CA . PRO A 1 81 ? -5.224 4.225 16.028 1.00 93.19 81 PRO A CA 1
ATOM 588 C C . PRO A 1 81 ? -4.428 4.595 14.762 1.00 93.19 81 PRO A C 1
ATOM 590 O O . PRO A 1 81 ? -3.547 5.448 14.826 1.00 93.19 81 PRO A O 1
ATOM 593 N N . GLY A 1 82 ? -4.748 3.997 13.609 1.00 92.50 82 GLY A N 1
ATOM 594 C CA . GLY A 1 82 ? -3.951 4.098 12.391 1.00 92.50 82 GLY A CA 1
ATOM 595 C C . GLY A 1 82 ? -2.793 3.103 12.416 1.00 92.50 82 GLY A C 1
ATOM 596 O O . GLY A 1 82 ? -2.734 2.212 13.264 1.00 92.50 82 GLY A O 1
ATOM 597 N N . GLY A 1 83 ? -1.870 3.223 11.470 1.00 92.50 83 GLY A N 1
ATOM 598 C CA . GLY A 1 83 ? -0.770 2.278 11.307 1.00 92.50 83 GLY A CA 1
ATOM 599 C C . GLY A 1 83 ? -1.062 1.206 10.257 1.00 92.50 83 GLY A C 1
ATOM 600 O O . GLY A 1 83 ? -1.710 1.462 9.244 1.00 92.50 83 GLY A O 1
ATOM 601 N N . ASN A 1 84 ? -0.585 -0.009 10.535 1.00 91.19 84 ASN A N 1
ATOM 602 C CA . ASN A 1 84 ? -0.840 -1.223 9.746 1.00 91.19 84 ASN A CA 1
ATOM 603 C C . ASN A 1 84 ? -1.989 -2.055 10.345 1.00 91.19 84 ASN A C 1
ATOM 605 O O . ASN A 1 84 ? -1.945 -3.284 10.379 1.00 91.19 84 ASN A O 1
ATOM 609 N N . VAL A 1 85 ? -2.990 -1.377 10.908 1.00 93.94 85 VAL A N 1
ATOM 610 C CA . VAL A 1 85 ? -4.116 -2.016 11.591 1.00 93.94 85 VAL A CA 1
ATOM 611 C C . VAL A 1 85 ? -5.140 -2.478 10.561 1.00 93.94 85 VAL A C 1
ATOM 613 O O . VAL A 1 85 ? -5.640 -1.677 9.782 1.00 93.94 85 VAL A O 1
ATOM 616 N N . THR A 1 86 ? -5.501 -3.758 10.582 1.00 93.88 86 THR A N 1
ATOM 617 C CA . THR A 1 86 ? -6.441 -4.366 9.622 1.00 93.88 86 THR A CA 1
ATOM 618 C C . THR A 1 86 ? -7.891 -4.408 10.115 1.00 93.88 86 THR A C 1
ATOM 620 O O . THR A 1 86 ? -8.764 -4.923 9.421 1.00 93.88 86 THR A O 1
ATOM 623 N N . SER A 1 87 ? -8.180 -3.873 11.307 1.00 93.06 87 SER A N 1
ATOM 624 C CA . SER A 1 87 ? -9.515 -3.908 11.913 1.00 93.06 87 SER A CA 1
ATOM 625 C C . SER A 1 87 ? -9.789 -2.685 12.786 1.00 93.06 87 SER A C 1
ATOM 627 O O . SER A 1 87 ? -8.922 -2.246 13.536 1.00 93.06 87 SER A O 1
ATOM 629 N N . CYS A 1 88 ? -11.010 -2.155 12.727 1.00 94.75 88 CYS A N 1
ATOM 630 C CA . CYS A 1 88 ? -11.432 -1.065 13.603 1.00 94.75 88 CYS A CA 1
ATOM 631 C C . CYS A 1 88 ? -12.062 -1.601 14.889 1.00 94.75 88 CYS A C 1
ATOM 633 O O . CYS A 1 88 ? -12.851 -2.547 14.875 1.00 94.75 88 CYS A O 1
ATOM 635 N N . GLN A 1 89 ? -11.770 -0.941 16.001 1.00 94.00 89 GLN A N 1
ATOM 636 C CA . GLN A 1 89 ? -12.360 -1.218 17.303 1.00 94.00 89 GLN A CA 1
ATOM 637 C C . GLN A 1 89 ? -13.650 -0.413 17.465 1.00 94.00 89 GLN A C 1
ATOM 639 O O . GLN A 1 89 ? -13.741 0.715 16.989 1.00 94.00 89 GLN A O 1
ATOM 644 N N . ARG A 1 90 ? -14.669 -0.975 18.120 1.00 94.00 90 ARG A N 1
ATOM 645 C CA . ARG A 1 90 ? -15.870 -0.202 18.471 1.00 94.00 90 ARG A CA 1
ATOM 646 C C . ARG A 1 90 ? -15.524 0.844 19.523 1.00 94.00 90 ARG A C 1
ATOM 648 O O . ARG A 1 90 ? -14.758 0.555 20.437 1.00 94.00 90 ARG A O 1
ATOM 655 N N . CYS A 1 91 ? -16.131 2.019 19.410 1.00 84.12 91 CYS A N 1
ATOM 656 C CA . CYS A 1 91 ? -16.152 2.969 20.512 1.00 84.12 91 CYS A CA 1
ATOM 657 C C . CYS A 1 91 ? -17.000 2.351 21.636 1.00 84.12 91 CYS A C 1
ATOM 659 O O . CYS A 1 91 ? -18.167 2.030 21.399 1.00 84.12 91 CYS A O 1
ATOM 661 N N . SER A 1 92 ? -16.391 2.106 22.796 1.00 77.31 92 SER A N 1
ATOM 662 C CA . SER A 1 92 ? -17.063 1.618 24.009 1.00 77.31 92 SER A CA 1
ATOM 663 C C . SER A 1 92 ? -17.599 2.769 24.839 1.00 77.31 92 SER A C 1
ATOM 665 O O . SER A 1 92 ? -16.808 3.723 25.021 1.00 77.31 92 SER A O 1
#